Protein AF-A0A956JFY8-F1 (afdb_monomer_lite)

Foldseek 3Di:
DDDDPVVLVVLLVQLVVCVVVVVLVSSLVSLVCSLVVPPPDPSNVVSVVVNVVSVPVVPPDPVPDPDDPDPPDD

Sequence (74 aa):
VRFNPARIIYVFHLAQAYESVGARERALAAYRDTTLSFPGTRLASEAQARIDTLSRRGSGFRGMLPEAPSASRT

Secondary structure (DSSP, 8-state):
----HHHHHHHHHHHHHHHHTT-HHHHHHHHHHHHHHSTTSHHHHHHHHHHHHHHHTTTTTTTTS---------

Radius of gyration: 18.08 Å; chains: 1; bounding box: 43×21×57 Å

pLDDT: mean 84.1, std 15.31, range [52.78, 97.94]

Structure (mmCIF, N/CA/C/O backbone):
data_AF-A0A956JFY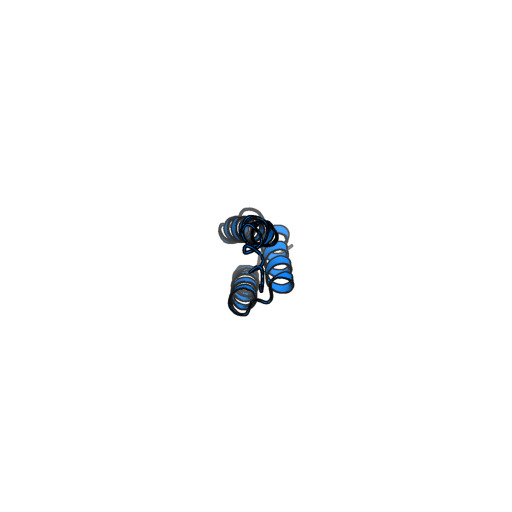8-F1
#
_entry.id   AF-A0A956JFY8-F1
#
loop_
_atom_site.group_PDB
_atom_site.id
_atom_site.type_symbol
_atom_site.label_atom_id
_atom_site.label_alt_id
_atom_site.label_comp_id
_atom_site.label_asym_id
_atom_site.label_entity_id
_atom_site.label_seq_id
_atom_site.pdbx_PDB_ins_code
_atom_site.Cartn_x
_atom_site.Cartn_y
_atom_site.Cartn_z
_atom_site.occupancy
_atom_site.B_iso_or_equiv
_atom_site.auth_seq_id
_atom_site.auth_comp_id
_atom_site.auth_asym_id
_atom_site.auth_atom_id
_atom_site.pdbx_PDB_model_num
ATOM 1 N N . VAL A 1 1 ? 15.672 -6.157 -12.438 1.00 55.84 1 VAL A N 1
ATOM 2 C CA . VAL A 1 1 ? 14.229 -6.434 -12.220 1.00 55.84 1 VAL A CA 1
ATOM 3 C C . VAL A 1 1 ? 13.468 -5.943 -13.443 1.00 55.84 1 VAL A C 1
ATOM 5 O O . VAL A 1 1 ? 13.684 -4.808 -13.842 1.00 55.84 1 VAL A O 1
ATOM 8 N N . ARG A 1 2 ? 12.678 -6.793 -14.109 1.00 66.38 2 ARG A N 1
ATOM 9 C CA . ARG A 1 2 ? 11.946 -6.414 -15.331 1.00 66.38 2 ARG A CA 1
ATOM 10 C C . ARG A 1 2 ? 10.690 -5.636 -14.924 1.00 66.38 2 ARG A C 1
ATOM 12 O O . ARG A 1 2 ? 9.855 -6.179 -14.206 1.00 66.38 2 ARG A O 1
ATOM 19 N N . PHE A 1 3 ? 10.576 -4.379 -15.344 1.00 69.38 3 PHE A N 1
ATOM 20 C CA . PHE A 1 3 ? 9.383 -3.564 -15.115 1.00 69.38 3 PHE A CA 1
ATOM 21 C C . PHE A 1 3 ? 8.178 -4.215 -15.811 1.00 69.38 3 PHE A C 1
ATOM 23 O O . PHE A 1 3 ? 8.204 -4.421 -17.023 1.00 69.38 3 PHE A O 1
ATOM 30 N N . ASN A 1 4 ? 7.146 -4.576 -15.043 1.00 81.25 4 ASN A N 1
ATOM 31 C CA . ASN A 1 4 ? 5.884 -5.086 -15.576 1.00 81.25 4 ASN A CA 1
ATOM 32 C C . ASN A 1 4 ? 4.749 -4.119 -15.190 1.00 81.25 4 ASN A C 1
ATOM 34 O O . ASN A 1 4 ? 4.307 -4.147 -14.036 1.00 81.25 4 ASN A O 1
ATOM 38 N N . PRO A 1 5 ? 4.260 -3.288 -16.128 1.00 81.81 5 PRO A N 1
ATOM 39 C CA . PRO A 1 5 ? 3.225 -2.300 -15.841 1.00 81.81 5 PRO A CA 1
ATOM 40 C C . PRO A 1 5 ? 1.888 -2.933 -15.419 1.00 81.81 5 PRO A C 1
ATOM 42 O O . PRO A 1 5 ? 1.153 -2.344 -14.633 1.00 81.81 5 PRO A O 1
ATOM 45 N N . ALA A 1 6 ? 1.577 -4.157 -15.855 1.00 90.00 6 ALA A N 1
ATOM 46 C CA . ALA A 1 6 ? 0.363 -4.840 -15.409 1.00 90.00 6 ALA A CA 1
ATOM 47 C C . ALA A 1 6 ? 0.431 -5.197 -13.915 1.00 90.00 6 ALA A C 1
ATOM 49 O O . ALA A 1 6 ? -0.572 -5.129 -13.207 1.00 90.00 6 ALA A O 1
ATOM 50 N N . ARG A 1 7 ? 1.629 -5.524 -13.411 1.00 89.88 7 ARG A N 1
ATOM 51 C CA . ARG A 1 7 ? 1.823 -5.885 -12.004 1.00 89.88 7 ARG A CA 1
ATOM 52 C C . ARG A 1 7 ? 1.637 -4.687 -11.076 1.00 89.88 7 ARG A C 1
ATOM 54 O O . ARG A 1 7 ? 0.966 -4.838 -10.062 1.00 89.88 7 ARG A O 1
ATOM 61 N N . ILE A 1 8 ? 2.183 -3.515 -11.410 1.00 91.06 8 ILE A N 1
ATOM 62 C CA . ILE A 1 8 ? 1.994 -2.316 -10.573 1.00 91.06 8 ILE A CA 1
ATOM 63 C C . ILE A 1 8 ? 0.519 -1.912 -10.506 1.00 91.06 8 ILE A C 1
ATOM 65 O O . ILE A 1 8 ? 0.013 -1.630 -9.424 1.00 91.06 8 ILE A O 1
ATOM 69 N N . ILE A 1 9 ? -0.184 -1.954 -11.642 1.00 93.56 9 ILE A N 1
ATOM 70 C CA . ILE A 1 9 ? -1.619 -1.667 -11.705 1.00 93.56 9 ILE A CA 1
ATOM 71 C C . ILE A 1 9 ? -2.375 -2.658 -10.818 1.00 93.56 9 ILE A C 1
ATOM 73 O O . ILE A 1 9 ? -3.180 -2.239 -9.991 1.00 93.56 9 ILE A O 1
ATOM 77 N N . TYR A 1 10 ? -2.088 -3.955 -10.940 1.00 94.62 10 TYR A N 1
ATOM 78 C CA . TYR A 1 10 ? -2.726 -4.988 -10.129 1.00 94.62 10 TYR A CA 1
ATOM 79 C C . TYR A 1 10 ? -2.527 -4.768 -8.621 1.00 94.62 10 TYR A C 1
ATOM 81 O O . TYR A 1 10 ? -3.506 -4.714 -7.878 1.00 94.62 10 TYR A O 1
ATOM 89 N N . VAL A 1 11 ? -1.280 -4.609 -8.161 1.00 94.31 11 VAL A N 1
ATOM 90 C CA . VAL A 1 11 ? -0.977 -4.477 -6.724 1.00 94.31 11 VAL A CA 1
ATOM 91 C C . VAL A 1 11 ? -1.580 -3.194 -6.146 1.00 94.31 11 VAL A C 1
ATOM 93 O O . VAL A 1 11 ? -2.120 -3.217 -5.039 1.00 94.31 11 VAL A O 1
ATOM 96 N N . PHE A 1 12 ? -1.570 -2.098 -6.909 1.00 96.00 12 PHE A N 1
ATOM 97 C CA . PHE A 1 12 ? -2.182 -0.842 -6.485 1.00 96.00 12 PHE A CA 1
ATOM 98 C C . PHE A 1 12 ? -3.702 -0.973 -6.295 1.00 96.00 12 PHE A C 1
ATOM 100 O O . PHE A 1 12 ? -4.227 -0.602 -5.246 1.00 96.00 12 PHE A O 1
ATOM 107 N N . HIS A 1 13 ? -4.418 -1.559 -7.260 1.00 96.50 13 HIS A N 1
ATOM 108 C CA . HIS A 1 13 ? -5.870 -1.740 -7.139 1.00 96.50 13 HIS A CA 1
ATOM 109 C C . HIS A 1 13 ? -6.240 -2.772 -6.065 1.00 96.50 13 HIS A C 1
ATOM 111 O O . HIS A 1 13 ? -7.258 -2.620 -5.390 1.00 96.50 13 HIS A O 1
ATOM 117 N N . LEU A 1 14 ? -5.397 -3.785 -5.835 1.00 96.88 14 LEU A N 1
ATOM 118 C CA . LEU A 1 14 ? -5.557 -4.703 -4.707 1.00 96.88 14 LEU A CA 1
ATOM 119 C C . LEU A 1 14 ? -5.473 -3.960 -3.363 1.00 96.88 14 LEU A C 1
ATOM 121 O O . LEU A 1 14 ? -6.271 -4.221 -2.462 1.00 96.88 14 LEU A O 1
ATOM 125 N N . ALA A 1 15 ? -4.547 -3.006 -3.232 1.00 96.75 15 ALA A N 1
ATOM 126 C CA . ALA A 1 15 ? -4.443 -2.167 -2.042 1.00 96.75 15 ALA A CA 1
ATOM 127 C C . ALA A 1 15 ? -5.705 -1.312 -1.828 1.00 96.75 15 ALA A C 1
ATOM 129 O O . ALA A 1 15 ? -6.223 -1.259 -0.711 1.00 96.75 15 ALA A O 1
ATOM 130 N N . GLN A 1 16 ? -6.251 -0.723 -2.898 1.00 96.56 16 GLN A N 1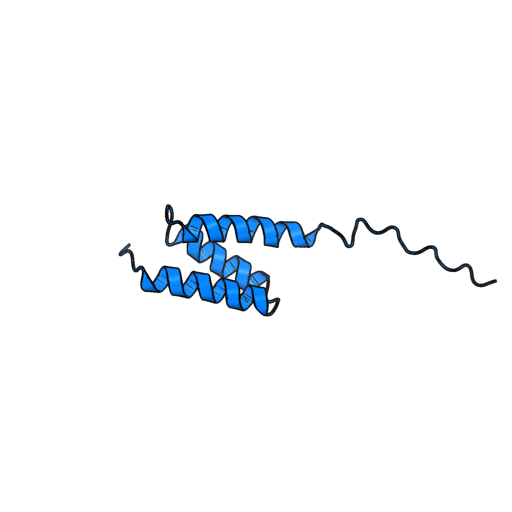
ATOM 131 C CA . GLN A 1 16 ? -7.514 0.026 -2.849 1.00 96.56 16 GLN A CA 1
ATOM 132 C C . GLN A 1 16 ? -8.699 -0.859 -2.446 1.00 96.56 16 GLN A C 1
ATOM 134 O O . GLN A 1 16 ? -9.534 -0.446 -1.640 1.00 96.56 16 GLN A O 1
ATOM 139 N N . ALA A 1 17 ? -8.760 -2.092 -2.955 1.00 97.94 17 ALA A N 1
ATOM 140 C CA . ALA A 1 17 ? -9.785 -3.051 -2.561 1.00 97.94 17 ALA A CA 1
ATOM 141 C C . ALA A 1 17 ? -9.692 -3.361 -1.060 1.00 97.94 17 ALA A C 1
ATOM 143 O O . ALA A 1 17 ? -10.700 -3.267 -0.358 1.00 97.94 17 ALA A O 1
ATOM 144 N N . TYR A 1 18 ? -8.489 -3.630 -0.539 1.00 97.44 18 TYR A N 1
ATOM 145 C CA . TYR A 1 18 ? -8.285 -3.828 0.899 1.00 97.44 18 TYR A CA 1
ATOM 146 C C . TYR A 1 18 ? -8.657 -2.600 1.736 1.00 97.44 18 TYR A C 1
ATOM 148 O O . TYR A 1 18 ? -9.265 -2.755 2.795 1.00 97.44 18 TYR A O 1
ATOM 156 N N . GLU A 1 19 ? -8.333 -1.392 1.269 1.00 94.69 19 GLU A N 1
ATOM 157 C CA . GLU A 1 19 ? -8.733 -0.141 1.922 1.00 94.69 19 GLU A CA 1
ATOM 158 C C . GLU A 1 19 ? -10.262 -0.018 1.990 1.00 94.69 19 GLU A C 1
ATOM 160 O O . GLU A 1 19 ? -10.801 0.281 3.055 1.00 94.69 19 GLU A O 1
ATOM 165 N N . SER A 1 20 ? -10.965 -0.323 0.892 1.00 9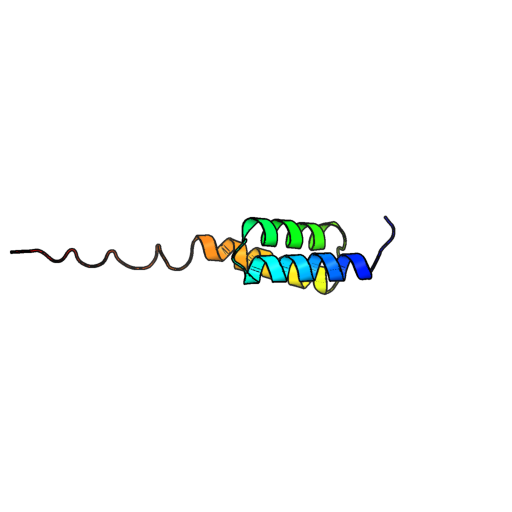5.12 20 SER A N 1
ATOM 166 C CA . SER A 1 20 ? -12.429 -0.216 0.806 1.00 95.12 20 SER A CA 1
ATOM 167 C C . SER A 1 20 ? -13.175 -1.170 1.744 1.00 95.12 20 SER A C 1
ATOM 169 O O . SER A 1 20 ? -14.220 -0.811 2.280 1.00 95.12 20 SER A O 1
ATOM 171 N N . VAL A 1 21 ? -12.615 -2.358 2.001 1.00 95.44 21 VAL A N 1
ATOM 172 C CA . VAL A 1 21 ? -13.191 -3.352 2.925 1.00 95.44 21 VAL A CA 1
ATOM 173 C C . VAL A 1 21 ? -12.688 -3.190 4.365 1.00 95.44 21 VAL A C 1
ATOM 175 O O . VAL A 1 21 ? -12.946 -4.041 5.212 1.00 95.44 21 VAL A O 1
ATOM 178 N N . GLY A 1 22 ? -11.933 -2.126 4.659 1.00 92.75 22 GLY A N 1
ATOM 179 C CA . GLY A 1 22 ? -11.407 -1.847 5.998 1.00 92.75 22 GLY A CA 1
ATOM 180 C C . GLY A 1 22 ? -10.240 -2.741 6.434 1.00 92.75 22 GLY A C 1
ATOM 181 O O . GLY A 1 22 ? -9.808 -2.667 7.585 1.00 92.75 22 GLY A O 1
ATOM 182 N N . ALA A 1 23 ? -9.676 -3.554 5.535 1.00 94.56 23 ALA A N 1
ATOM 183 C CA . ALA A 1 23 ? -8.527 -4.419 5.799 1.00 94.56 23 ALA A CA 1
ATOM 184 C C . ALA A 1 23 ? -7.211 -3.616 5.802 1.00 94.56 23 ALA A C 1
ATOM 186 O O . ALA A 1 23 ? -6.321 -3.820 4.975 1.00 94.56 23 ALA A O 1
ATOM 187 N N . ARG A 1 24 ? -7.090 -2.686 6.755 1.00 92.06 24 ARG A N 1
ATOM 188 C CA . ARG A 1 24 ? -6.045 -1.654 6.809 1.00 92.06 24 ARG A CA 1
ATOM 189 C C . ARG A 1 24 ? -4.617 -2.191 6.726 1.00 92.06 24 ARG A C 1
ATOM 191 O O . ARG A 1 24 ? -3.838 -1.676 5.933 1.00 92.06 24 ARG A O 1
ATOM 198 N N . GLU A 1 25 ? -4.272 -3.218 7.499 1.00 94.44 25 GLU A N 1
ATOM 199 C CA . GLU A 1 25 ? -2.912 -3.783 7.487 1.00 94.44 25 GLU A CA 1
ATOM 200 C C . GLU A 1 25 ? -2.553 -4.379 6.120 1.00 94.44 25 GLU A C 1
ATOM 202 O O . GLU A 1 25 ? -1.447 -4.188 5.615 1.00 94.44 25 GLU A O 1
ATOM 207 N N . ARG A 1 26 ? -3.520 -5.036 5.465 1.00 96.12 26 ARG A N 1
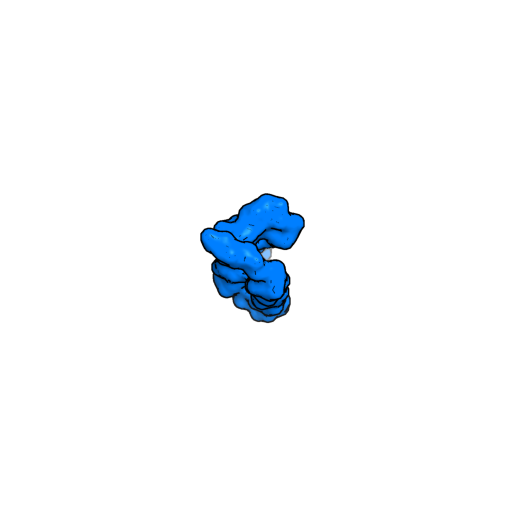ATOM 208 C CA . ARG A 1 26 ? -3.336 -5.590 4.116 1.00 96.12 26 ARG A CA 1
ATOM 209 C C . ARG A 1 26 ? -3.219 -4.488 3.067 1.00 96.12 26 ARG A C 1
ATOM 211 O O . ARG A 1 26 ? -2.379 -4.592 2.177 1.00 96.12 26 ARG A O 1
ATOM 218 N N . ALA A 1 27 ? -4.007 -3.421 3.202 1.00 97.25 27 ALA A N 1
ATOM 219 C CA . ALA A 1 27 ? -3.902 -2.244 2.343 1.00 97.25 27 ALA A CA 1
ATOM 220 C C . ALA A 1 27 ? -2.514 -1.596 2.465 1.00 97.25 27 ALA A C 1
ATOM 222 O O . ALA A 1 27 ? -1.847 -1.373 1.458 1.00 97.25 27 ALA A O 1
ATOM 223 N N . LEU A 1 28 ? -2.036 -1.367 3.694 1.00 96.50 28 LEU A N 1
ATOM 224 C CA . LEU A 1 28 ? -0.709 -0.803 3.955 1.00 96.50 28 LEU A CA 1
ATOM 225 C C . LEU A 1 28 ? 0.414 -1.680 3.389 1.00 96.50 28 LEU A C 1
ATOM 227 O O . LEU A 1 28 ? 1.343 -1.151 2.781 1.00 96.50 28 LEU A O 1
ATOM 231 N N . ALA A 1 29 ? 0.330 -3.002 3.547 1.00 96.81 29 ALA A N 1
ATOM 232 C CA . ALA A 1 29 ? 1.311 -3.926 2.984 1.00 96.81 29 ALA A CA 1
ATOM 233 C C . ALA A 1 29 ? 1.357 -3.858 1.446 1.00 96.81 29 ALA A C 1
ATOM 235 O O . ALA A 1 29 ? 2.437 -3.748 0.869 1.00 96.81 29 ALA A O 1
ATOM 236 N N . ALA A 1 30 ? 0.198 -3.857 0.783 1.00 96.69 30 ALA A N 1
ATOM 237 C CA . ALA A 1 30 ? 0.116 -3.790 -0.677 1.00 96.69 30 ALA A CA 1
ATOM 238 C C . ALA A 1 30 ? 0.562 -2.423 -1.239 1.00 96.69 30 ALA A C 1
ATOM 240 O O . ALA A 1 30 ? 1.275 -2.363 -2.245 1.00 96.69 30 ALA A O 1
ATOM 241 N N . TYR A 1 31 ? 0.229 -1.316 -0.566 1.00 97.38 31 TYR A N 1
ATOM 242 C CA . TYR A 1 31 ? 0.754 -0.002 -0.945 1.00 97.38 31 TYR A CA 1
ATOM 243 C C . TYR A 1 31 ? 2.279 0.070 -0.787 1.00 97.38 31 TYR A C 1
ATOM 245 O O . TYR A 1 31 ? 2.946 0.608 -1.667 1.00 97.38 31 TYR A O 1
ATOM 253 N N . ARG A 1 32 ? 2.855 -0.520 0.272 1.00 96.50 32 ARG A N 1
ATOM 254 C CA . ARG A 1 32 ? 4.319 -0.590 0.451 1.00 96.50 32 ARG A CA 1
ATOM 255 C C . ARG A 1 32 ? 4.998 -1.431 -0.630 1.00 96.50 32 ARG A C 1
ATOM 257 O O . ARG A 1 32 ? 6.050 -1.041 -1.121 1.00 96.50 32 ARG A O 1
ATOM 264 N N . ASP A 1 33 ? 4.399 -2.549 -1.044 1.00 94.75 33 ASP A N 1
ATOM 265 C CA . ASP A 1 33 ? 4.925 -3.317 -2.182 1.00 94.75 33 ASP A CA 1
ATOM 266 C C . ASP A 1 33 ? 4.924 -2.469 -3.464 1.00 94.75 33 ASP A C 1
ATOM 268 O O . ASP A 1 33 ? 5.898 -2.463 -4.212 1.00 94.75 33 ASP A O 1
ATOM 272 N N . THR A 1 34 ? 3.883 -1.659 -3.679 1.00 93.81 34 THR A N 1
ATOM 273 C CA . THR A 1 34 ? 3.815 -0.744 -4.830 1.00 93.81 34 THR A CA 1
ATOM 274 C C . THR A 1 34 ? 4.961 0.276 -4.828 1.00 93.81 34 THR A C 1
ATOM 276 O O . THR A 1 34 ? 5.562 0.515 -5.878 1.00 93.81 34 THR A O 1
ATOM 279 N N . THR A 1 35 ? 5.299 0.861 -3.671 1.00 95.25 35 THR A N 1
ATOM 280 C CA . THR A 1 35 ? 6.373 1.866 -3.571 1.00 95.25 35 THR A CA 1
ATOM 281 C C . THR A 1 35 ? 7.770 1.265 -3.712 1.00 95.25 35 THR A C 1
ATOM 283 O O . THR A 1 35 ? 8.629 1.878 -4.344 1.00 95.25 35 THR A O 1
ATOM 286 N N . LEU A 1 36 ? 7.992 0.061 -3.173 1.00 92.69 36 LEU A N 1
ATOM 287 C CA . LEU A 1 36 ? 9.282 -0.632 -3.227 1.00 92.69 36 LEU A CA 1
ATOM 288 C C . LEU A 1 36 ? 9.547 -1.279 -4.589 1.00 92.69 36 LEU A C 1
ATOM 290 O O . LEU A 1 36 ? 10.656 -1.192 -5.113 1.00 92.69 36 LEU A O 1
ATOM 294 N N . SER A 1 37 ? 8.534 -1.923 -5.170 1.00 89.44 37 SER A N 1
ATOM 295 C CA . SER A 1 37 ? 8.681 -2.665 -6.423 1.00 89.44 37 SER A CA 1
ATOM 296 C C . SER A 1 37 ? 8.705 -1.753 -7.655 1.00 89.44 37 SER A C 1
ATOM 298 O O . SER A 1 37 ? 9.229 -2.158 -8.696 1.00 89.44 37 SER A O 1
ATOM 300 N N . PHE A 1 38 ? 8.157 -0.532 -7.565 1.00 87.31 38 PHE A N 1
ATOM 301 C CA . PHE A 1 38 ? 8.003 0.368 -8.716 1.00 87.31 38 PHE A CA 1
ATOM 302 C C . PHE A 1 38 ? 8.287 1.852 -8.406 1.00 87.31 38 PHE A C 1
ATOM 304 O O . PHE A 1 38 ? 7.427 2.715 -8.642 1.00 87.31 38 PHE A O 1
ATOM 311 N N . PRO A 1 39 ? 9.492 2.181 -7.909 1.00 90.75 39 PRO A N 1
ATOM 312 C CA . PRO A 1 39 ? 9.848 3.549 -7.548 1.00 90.75 39 PRO A CA 1
ATOM 313 C C . PRO A 1 39 ? 9.783 4.500 -8.755 1.00 90.75 39 PRO A C 1
ATOM 315 O O . PRO A 1 39 ? 10.026 4.108 -9.895 1.00 90.75 39 PRO A O 1
ATOM 318 N N . GLY A 1 40 ? 9.447 5.768 -8.499 1.00 89.00 40 GLY A N 1
ATOM 319 C CA . GLY A 1 40 ? 9.411 6.830 -9.517 1.00 89.00 40 GLY A CA 1
ATOM 320 C C . GLY A 1 40 ? 8.165 6.850 -10.412 1.00 89.00 40 GLY A C 1
ATOM 321 O O . GLY A 1 40 ? 8.026 7.740 -11.247 1.00 89.00 40 GLY A O 1
ATOM 322 N N . THR A 1 41 ? 7.235 5.908 -10.243 1.00 91.94 41 THR A N 1
ATOM 323 C CA . THR A 1 41 ? 5.954 5.916 -10.966 1.00 91.94 41 THR A CA 1
ATOM 324 C C . THR A 1 41 ? 4.904 6.782 -10.262 1.00 91.94 41 THR A C 1
ATOM 326 O O . THR A 1 41 ? 4.909 6.909 -9.036 1.00 91.94 41 THR A O 1
ATOM 329 N N . ARG A 1 42 ? 3.927 7.309 -11.021 1.00 93.56 42 ARG A N 1
ATOM 330 C CA . ARG A 1 42 ? 2.781 8.051 -10.454 1.00 93.56 42 ARG A CA 1
ATOM 331 C C . ARG A 1 42 ? 2.033 7.233 -9.394 1.00 93.56 42 ARG A C 1
ATOM 333 O O . ARG A 1 42 ? 1.651 7.772 -8.361 1.00 93.56 42 ARG A O 1
ATOM 340 N N . LEU A 1 43 ? 1.850 5.934 -9.645 1.00 93.00 43 LEU A N 1
ATOM 341 C CA . LEU A 1 43 ? 1.167 5.021 -8.724 1.00 93.00 43 LEU A CA 1
ATOM 342 C C . LEU A 1 43 ? 1.965 4.787 -7.438 1.00 93.00 43 LEU A C 1
ATOM 344 O O . LEU A 1 43 ? 1.359 4.687 -6.378 1.00 93.00 43 LEU A O 1
ATOM 348 N N . ALA A 1 44 ? 3.300 4.756 -7.491 1.00 93.69 44 ALA A N 1
ATOM 349 C CA . ALA A 1 44 ? 4.116 4.702 -6.280 1.00 93.69 44 ALA A CA 1
ATOM 350 C C . ALA A 1 44 ? 3.981 5.984 -5.443 1.00 93.69 44 ALA A C 1
ATOM 352 O O . ALA A 1 44 ? 3.816 5.903 -4.229 1.00 93.69 44 ALA A O 1
ATOM 353 N N . SER A 1 45 ? 3.969 7.166 -6.070 1.00 95.81 45 SER A N 1
ATOM 354 C CA . SER A 1 45 ? 3.710 8.423 -5.350 1.00 95.81 45 SER A CA 1
ATOM 355 C C . SER A 1 45 ? 2.318 8.446 -4.709 1.00 95.81 45 SER A C 1
ATOM 357 O O . SER A 1 45 ? 2.169 8.851 -3.557 1.00 95.81 45 SER A O 1
ATOM 359 N N . GLU A 1 46 ? 1.299 7.968 -5.424 1.00 96.50 46 GLU A N 1
ATOM 360 C CA . GLU A 1 46 ? -0.068 7.877 -4.903 1.00 96.50 46 GLU A 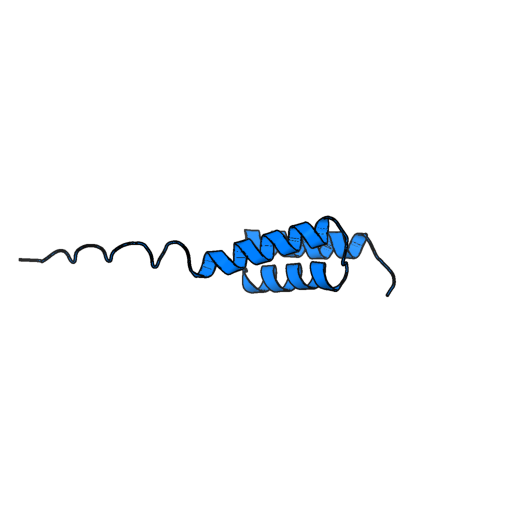CA 1
ATOM 361 C C . GLU A 1 46 ? -0.182 6.857 -3.757 1.00 96.50 46 GLU A C 1
ATOM 363 O O . GLU A 1 46 ? -0.797 7.145 -2.729 1.00 96.50 46 GLU A O 1
ATOM 368 N N . ALA A 1 47 ? 0.472 5.699 -3.884 1.00 96.62 47 ALA A N 1
ATOM 369 C CA . ALA A 1 47 ? 0.546 4.691 -2.831 1.00 96.62 47 ALA A CA 1
ATOM 370 C C . ALA A 1 47 ? 1.203 5.248 -1.558 1.00 96.62 47 ALA A C 1
ATOM 372 O O . ALA A 1 47 ? 0.710 5.003 -0.457 1.00 96.62 47 ALA A O 1
ATOM 373 N N . GLN A 1 48 ? 2.262 6.054 -1.691 1.00 96.62 48 GLN A N 1
ATOM 374 C CA . GLN A 1 48 ? 2.900 6.705 -0.547 1.00 96.62 48 GLN A CA 1
ATOM 375 C C . GLN A 1 48 ? 1.951 7.681 0.165 1.00 96.62 48 GLN A C 1
ATOM 377 O O . GLN A 1 48 ? 1.806 7.621 1.385 1.00 96.62 48 GLN A O 1
ATOM 382 N N . ALA A 1 49 ? 1.223 8.516 -0.583 1.00 96.12 49 ALA A N 1
ATOM 383 C CA . ALA A 1 49 ? 0.232 9.426 -0.004 1.00 96.12 49 ALA A CA 1
ATOM 384 C C . ALA A 1 49 ? -0.896 8.676 0.741 1.00 96.12 49 ALA A C 1
ATOM 386 O O . ALA A 1 49 ? -1.382 9.123 1.790 1.00 96.12 49 ALA A O 1
ATOM 387 N N . ARG A 1 50 ? -1.297 7.504 0.229 1.00 94.69 50 ARG A N 1
ATOM 388 C CA . ARG A 1 50 ? -2.269 6.619 0.890 1.00 94.69 50 ARG A CA 1
ATOM 389 C C . ARG A 1 50 ? -1.718 6.018 2.178 1.00 94.69 50 ARG A C 1
ATOM 391 O O . ARG A 1 50 ? -2.429 6.034 3.182 1.00 94.69 50 ARG A O 1
ATOM 398 N N . ILE A 1 51 ? -0.464 5.559 2.189 1.00 95.38 51 ILE A N 1
ATOM 399 C CA . ILE A 1 51 ? 0.211 5.065 3.402 1.00 95.38 51 ILE A CA 1
ATOM 400 C C . ILE A 1 51 ? 0.204 6.133 4.491 1.00 95.38 51 ILE A C 1
ATOM 402 O O . ILE A 1 51 ? -0.169 5.835 5.628 1.00 95.38 51 ILE A O 1
ATOM 406 N N . ASP A 1 52 ? 0.565 7.370 4.156 1.00 94.25 52 ASP A N 1
ATOM 407 C CA . ASP A 1 52 ? 0.628 8.464 5.125 1.00 94.25 52 ASP A CA 1
ATOM 408 C C . ASP A 1 52 ? -0.753 8.759 5.724 1.00 94.25 52 ASP A C 1
ATOM 410 O O . ASP A 1 52 ? -0.897 8.915 6.940 1.00 94.25 52 ASP A O 1
ATOM 414 N N . THR A 1 53 ? -1.787 8.781 4.881 1.00 92.12 53 THR A N 1
ATOM 415 C CA . THR A 1 53 ? -3.179 9.012 5.294 1.00 92.12 53 THR A CA 1
ATOM 416 C C . THR A 1 53 ? -3.697 7.886 6.187 1.00 92.12 53 THR A C 1
ATOM 418 O O . THR A 1 53 ? -4.254 8.134 7.262 1.00 92.12 53 THR A O 1
ATOM 421 N N . LEU A 1 54 ? -3.490 6.636 5.765 1.00 88.44 54 LEU A N 1
ATOM 422 C CA . LEU A 1 54 ? -3.925 5.460 6.507 1.00 88.44 54 LEU A CA 1
ATOM 423 C C . LEU A 1 54 ? -3.194 5.359 7.837 1.00 88.44 54 LEU A C 1
ATOM 425 O O . LEU A 1 54 ? -3.846 5.113 8.842 1.00 88.44 54 LEU A O 1
ATOM 429 N N . SER A 1 55 ? -1.890 5.633 7.883 1.00 85.31 55 SER A N 1
ATOM 430 C CA . SER A 1 55 ? -1.095 5.593 9.116 1.00 85.31 55 SER A CA 1
ATOM 431 C C . SER A 1 55 ? -1.580 6.625 10.143 1.00 85.31 55 SER A C 1
ATOM 433 O O . SER A 1 55 ? -1.745 6.290 11.317 1.00 85.31 55 SER A O 1
ATOM 435 N N . ARG A 1 56 ? -1.936 7.842 9.705 1.00 78.75 56 ARG A N 1
ATOM 436 C CA . ARG A 1 56 ? -2.469 8.909 10.580 1.00 78.75 56 ARG A CA 1
ATOM 437 C C . ARG A 1 56 ? -3.867 8.614 11.136 1.00 78.75 56 ARG A C 1
ATOM 439 O O . ARG A 1 56 ? -4.154 8.961 12.283 1.00 78.75 56 ARG A O 1
ATOM 446 N N . ARG A 1 57 ? -4.724 7.900 10.393 1.00 63.16 57 ARG A N 1
ATOM 447 C CA . ARG A 1 57 ? -6.080 7.497 10.841 1.00 63.16 57 ARG A CA 1
ATOM 448 C C . ARG A 1 57 ? -6.100 6.540 12.047 1.00 63.16 57 ARG A C 1
ATOM 450 O O . ARG A 1 57 ? -7.167 6.107 12.458 1.00 63.16 57 ARG A O 1
ATOM 457 N N . GLY A 1 58 ? -4.947 6.151 12.601 1.00 55.78 58 GLY A N 1
ATOM 458 C CA . GLY A 1 58 ? -4.861 5.388 13.859 1.00 55.78 58 GLY A CA 1
ATOM 459 C C . GLY A 1 58 ? -4.914 6.251 15.128 1.00 55.78 58 GLY A C 1
ATOM 460 O O . GLY A 1 58 ? -5.132 5.711 16.203 1.00 55.78 58 GLY A O 1
ATOM 461 N N . SER A 1 59 ? -4.733 7.573 15.008 1.00 53.12 59 SER A N 1
ATOM 462 C CA . SER A 1 59 ? -4.590 8.491 16.153 1.00 53.12 59 SER A CA 1
ATOM 463 C C . SER A 1 59 ? -5.577 9.672 16.137 1.00 53.12 59 SER A C 1
ATOM 465 O O . SER A 1 59 ? -5.943 10.187 17.190 1.00 53.12 59 SER A O 1
ATOM 467 N N . GLY A 1 60 ? -6.069 10.090 14.968 1.00 58.22 60 GLY A N 1
ATOM 468 C CA . GLY A 1 60 ? -6.881 11.305 14.841 1.00 58.22 60 GLY A CA 1
ATOM 469 C C . GLY A 1 60 ? -8.384 11.042 14.820 1.00 58.22 60 GLY A C 1
ATOM 470 O O . GLY A 1 60 ? -8.913 10.735 13.759 1.00 58.22 60 GLY A O 1
ATOM 471 N N . PHE A 1 61 ? -9.023 11.123 15.991 1.00 52.78 61 PHE A N 1
ATOM 472 C CA . PHE A 1 61 ? -10.382 11.637 16.292 1.00 52.78 61 PHE A CA 1
ATOM 473 C C . PHE A 1 61 ? -10.886 11.036 17.609 1.00 52.78 61 PHE A C 1
ATOM 475 O O . PHE A 1 61 ? -11.403 11.754 18.455 1.00 52.78 61 PHE A O 1
ATOM 482 N N . ARG A 1 62 ? -10.675 9.732 17.834 1.00 55.00 62 ARG A N 1
ATOM 483 C CA . ARG A 1 62 ? -11.192 9.041 19.030 1.00 55.00 62 ARG A CA 1
ATOM 484 C C . ARG A 1 62 ? -10.511 9.466 20.339 1.00 55.00 62 ARG A C 1
ATOM 486 O O . ARG A 1 62 ? -11.139 9.377 21.379 1.00 55.00 62 ARG A O 1
ATOM 493 N N . GLY A 1 63 ? -9.264 9.943 20.284 1.00 54.72 63 GLY A N 1
ATOM 494 C CA . GLY A 1 63 ? -8.546 10.494 21.445 1.00 54.72 63 GLY A CA 1
ATOM 495 C C . GLY A 1 63 ? -8.705 12.007 21.642 1.00 54.72 63 GLY A C 1
ATOM 496 O O . GLY A 1 63 ? -8.134 12.549 22.578 1.00 54.72 63 GLY A O 1
ATOM 497 N N . MET A 1 64 ? -9.427 12.694 20.748 1.00 58.47 64 MET A N 1
ATOM 498 C CA . MET A 1 64 ? -9.682 14.144 20.823 1.00 58.47 64 MET A CA 1
ATOM 499 C C . MET A 1 64 ? -11.119 14.474 21.241 1.00 58.47 64 MET A C 1
ATOM 501 O O . MET A 1 64 ? -11.450 15.642 21.426 1.00 58.47 64 MET A O 1
ATOM 505 N N . LEU A 1 65 ? -11.980 13.463 21.373 1.00 64.38 65 LEU A N 1
ATOM 506 C CA . LEU A 1 65 ? -13.305 13.645 21.944 1.00 64.38 65 LEU A CA 1
ATOM 507 C C . LEU A 1 65 ? -13.154 13.653 23.470 1.00 64.38 65 LEU A C 1
ATOM 509 O O . LEU A 1 65 ? -12.598 12.689 24.000 1.00 64.38 65 LEU A O 1
ATOM 513 N N . PRO A 1 66 ? -13.600 14.705 24.182 1.00 65.31 66 PRO A N 1
ATOM 514 C CA . PRO A 1 66 ? -13.673 14.638 25.635 1.00 65.31 66 PRO A CA 1
ATOM 515 C C . PRO A 1 66 ? -14.545 13.438 26.025 1.00 65.31 66 PRO A C 1
ATOM 517 O O . PRO A 1 66 ? -15.565 13.184 25.377 1.00 65.31 66 PRO A O 1
ATOM 520 N N . GLU A 1 67 ? -14.129 12.693 27.056 1.00 65.12 67 GLU A N 1
ATOM 521 C CA . GLU A 1 67 ? -14.979 11.700 27.722 1.00 65.12 67 GLU A CA 1
ATOM 522 C C . GLU A 1 67 ? -16.362 12.335 27.924 1.0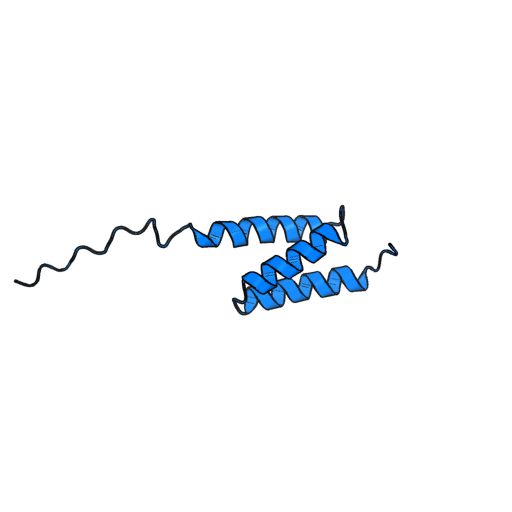0 65.12 67 GLU A C 1
ATOM 524 O O . GLU A 1 67 ? -16.460 13.457 28.434 1.00 65.12 67 GLU A O 1
ATOM 529 N N . ALA A 1 68 ? -17.423 11.672 27.450 1.00 65.38 68 ALA A N 1
ATOM 530 C CA . ALA A 1 68 ? -18.776 12.175 27.652 1.00 65.38 68 ALA A CA 1
ATOM 531 C C . ALA A 1 68 ? -18.960 12.425 29.157 1.00 65.38 68 ALA A C 1
ATOM 533 O O . ALA A 1 68 ? -18.560 11.556 29.939 1.00 65.38 68 ALA A O 1
ATOM 534 N N . PRO A 1 69 ? -19.513 13.579 29.585 1.00 62.72 69 PRO A N 1
ATOM 535 C CA . PRO A 1 69 ? -19.711 13.834 31.002 1.00 62.72 69 PRO A CA 1
ATOM 536 C C . PRO A 1 69 ? -20.487 12.653 31.572 1.00 62.72 69 PRO A C 1
ATOM 538 O O . PRO A 1 69 ? -21.571 12.323 31.081 1.00 62.72 69 PRO A O 1
ATOM 541 N N . SER A 1 70 ? -19.883 11.967 32.546 1.00 63.06 70 SER A N 1
ATOM 542 C CA . SER A 1 70 ? -20.537 10.885 33.261 1.00 63.06 70 SER A CA 1
ATOM 543 C C . SER A 1 70 ? -21.839 11.461 33.788 1.00 63.06 70 SER A C 1
ATOM 545 O O . SER A 1 70 ? -21.839 12.401 34.579 1.00 63.06 70 SER A O 1
ATOM 547 N N . ALA A 1 71 ? -22.961 10.970 33.264 1.00 59.66 71 ALA A N 1
ATOM 548 C CA . ALA A 1 71 ? -24.262 11.373 33.752 1.00 59.66 71 ALA A CA 1
ATOM 549 C C . ALA A 1 71 ? -24.314 10.963 35.224 1.00 59.66 71 ALA A C 1
ATOM 551 O O . ALA A 1 71 ? -24.462 9.780 35.539 1.00 59.66 71 ALA A O 1
ATOM 552 N N . SER A 1 72 ? -24.105 11.939 36.106 1.00 60.66 72 SER A N 1
ATOM 553 C CA . SER A 1 72 ? -24.260 11.809 37.544 1.00 60.66 72 SER A CA 1
ATOM 554 C C . SER A 1 72 ? -25.692 11.365 37.784 1.00 60.66 72 SER A C 1
ATOM 556 O O . SER A 1 72 ? -26.626 12.160 37.686 1.00 60.66 72 SER A O 1
ATOM 558 N N . ARG A 1 73 ? -25.878 10.063 37.993 1.00 61.03 73 ARG A N 1
ATOM 559 C CA . ARG A 1 73 ? -27.170 9.506 38.361 1.00 61.03 73 ARG A CA 1
ATOM 560 C C . ARG A 1 73 ? -27.346 9.814 39.847 1.00 61.03 73 ARG A C 1
ATOM 562 O O . ARG A 1 73 ? -26.623 9.250 40.666 1.00 61.03 73 ARG A O 1
ATOM 569 N N . THR A 1 74 ? -28.200 10.795 40.134 1.00 66.31 74 THR A N 1
ATOM 570 C CA . THR A 1 74 ? -28.731 11.098 41.468 1.00 66.31 74 THR A CA 1
ATOM 571 C C . THR A 1 74 ? -29.461 9.905 42.063 1.00 66.31 74 THR A C 1
ATOM 573 O O . THR A 1 74 ? -30.023 9.102 41.280 1.00 66.31 74 THR A O 1
#